Protein AF-A0AA89BE52-F1 (afdb_monomer)

Radius of gyration: 24.36 Å; Cα contacts (8 Å, |Δi|>4): 5; chains: 1; bounding box: 37×47×56 Å

Structure (mmCIF, N/CA/C/O backbone):
data_AF-A0AA89BE52-F1
#
_entry.id   AF-A0AA89BE52-F1
#
loop_
_atom_site.group_PDB
_atom_site.id
_atom_site.type_symbol
_atom_site.label_atom_id
_atom_site.label_alt_id
_atom_site.label_comp_id
_atom_site.label_asym_id
_atom_site.label_entity_id
_atom_site.label_seq_id
_atom_site.pdbx_PDB_ins_code
_atom_site.Cartn_x
_atom_site.Cartn_y
_atom_site.Cartn_z
_atom_site.occupancy
_atom_site.B_iso_or_equiv
_atom_site.auth_seq_id
_atom_site.auth_comp_id
_atom_site.auth_asym_id
_atom_site.auth_atom_id
_atom_site.pdbx_PDB_model_num
ATOM 1 N N . MET A 1 1 ? -9.524 11.337 38.951 1.00 56.28 1 MET A N 1
ATOM 2 C CA . MET A 1 1 ? -9.777 10.234 37.994 1.00 56.28 1 MET A CA 1
ATOM 3 C C . MET A 1 1 ? -8.481 9.901 37.267 1.00 56.28 1 MET A C 1
ATOM 5 O O . MET A 1 1 ? -8.038 10.680 36.436 1.00 56.28 1 MET A O 1
ATOM 9 N N . GLY A 1 2 ? -7.799 8.835 37.694 1.00 77.88 2 GLY A N 1
ATOM 10 C CA . GLY A 1 2 ? -6.405 8.560 37.330 1.00 77.88 2 GLY A CA 1
ATOM 11 C C . GLY A 1 2 ? -6.214 7.834 35.996 1.00 77.88 2 GLY A C 1
ATOM 12 O O . GLY A 1 2 ? -7.134 7.236 35.442 1.00 77.88 2 GLY A O 1
ATOM 13 N N . LYS A 1 3 ? -4.974 7.858 35.497 1.00 73.69 3 LYS A N 1
ATOM 14 C CA . LYS A 1 3 ? -4.513 7.080 34.341 1.00 73.69 3 LYS A CA 1
ATOM 15 C C . LYS A 1 3 ? -4.517 5.589 34.698 1.00 73.69 3 LYS A C 1
ATOM 17 O O . LYS A 1 3 ? -3.581 5.078 35.302 1.00 73.69 3 LYS A O 1
ATOM 22 N N . VAL A 1 4 ? -5.590 4.894 34.341 1.00 79.88 4 VAL A N 1
ATOM 23 C CA . VAL A 1 4 ? -5.759 3.458 34.607 1.00 79.88 4 VAL A CA 1
ATOM 24 C C . VAL A 1 4 ? -4.863 2.630 33.669 1.00 79.88 4 VAL A C 1
ATOM 26 O O . VAL A 1 4 ? -4.777 2.931 32.476 1.00 79.88 4 VAL A O 1
ATOM 29 N N . HIS A 1 5 ? -4.235 1.558 34.167 1.00 78.94 5 HIS A N 1
ATOM 30 C CA . HIS A 1 5 ? -3.460 0.588 33.368 1.00 78.94 5 HIS A CA 1
ATOM 31 C C . HIS A 1 5 ? -4.299 -0.093 32.278 1.00 78.94 5 HIS A C 1
ATOM 33 O O . HIS A 1 5 ? -5.526 -0.091 32.363 1.00 78.94 5 HIS A O 1
ATOM 39 N N . GLY A 1 6 ? -3.638 -0.599 31.227 1.00 78.81 6 GLY A N 1
ATOM 40 C CA . GLY A 1 6 ? -4.222 -1.214 30.024 1.00 78.81 6 GLY A CA 1
ATOM 41 C C . GLY A 1 6 ? -5.190 -2.360 30.302 1.00 78.81 6 GLY A C 1
ATOM 42 O O . GLY A 1 6 ? -4.800 -3.511 30.182 1.00 78.81 6 GLY A O 1
ATOM 43 N N . SER A 1 7 ? -6.443 -2.062 30.645 1.00 80.06 7 SER A N 1
ATOM 44 C CA . SER A 1 7 ? -7.483 -3.076 30.790 1.00 80.06 7 SER A CA 1
ATOM 45 C C . SER A 1 7 ? -7.942 -3.589 29.424 1.00 80.06 7 SER A C 1
ATOM 47 O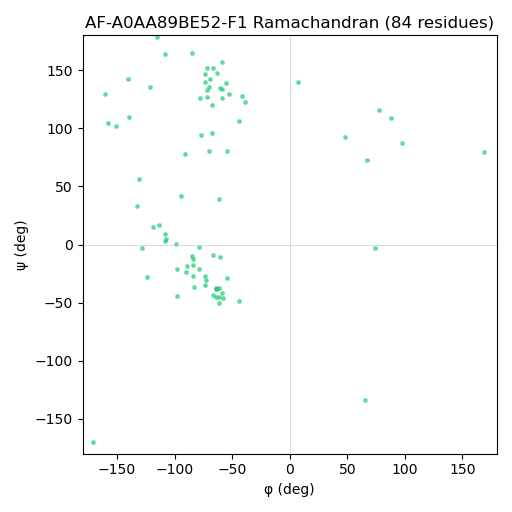 O . SER A 1 7 ? -8.011 -2.834 28.448 1.00 80.06 7 SER A O 1
ATOM 49 N N . LEU A 1 8 ? -8.312 -4.870 29.367 1.00 81.19 8 LEU A N 1
ATOM 50 C CA . LEU A 1 8 ? -8.862 -5.518 28.168 1.00 81.19 8 LEU A CA 1
ATOM 51 C C . LEU A 1 8 ? -10.091 -4.779 27.611 1.00 81.19 8 LEU A C 1
ATOM 53 O O . LEU A 1 8 ? -10.289 -4.732 26.401 1.00 81.19 8 LEU A O 1
ATOM 57 N N . ALA A 1 9 ? -10.843 -4.094 28.478 1.00 81.50 9 ALA A N 1
ATOM 58 C CA . ALA A 1 9 ? -11.994 -3.259 28.126 1.00 81.50 9 ALA A CA 1
ATOM 59 C C . ALA A 1 9 ? -11.676 -2.080 27.179 1.00 81.50 9 ALA A C 1
ATOM 61 O O . ALA A 1 9 ? -12.588 -1.425 26.683 1.00 81.50 9 ALA A O 1
ATOM 62 N N . ARG A 1 10 ? -10.396 -1.768 26.931 1.00 81.00 10 ARG A N 1
ATOM 63 C CA . ARG A 1 10 ? -9.965 -0.675 26.036 1.00 81.00 10 ARG A CA 1
ATOM 64 C C . ARG A 1 10 ? -9.381 -1.167 24.714 1.00 81.00 10 ARG A C 1
ATOM 66 O O . ARG A 1 10 ? -8.896 -0.352 23.923 1.00 81.00 10 ARG A O 1
ATOM 73 N N . ALA A 1 11 ? -9.416 -2.475 24.464 1.00 87.38 11 ALA A N 1
ATOM 74 C CA . ALA A 1 11 ? -9.013 -3.047 23.189 1.00 87.38 11 ALA A CA 1
ATOM 75 C C . ALA A 1 11 ? -9.870 -2.461 22.054 1.00 87.38 11 ALA A C 1
ATOM 77 O O . ALA A 1 11 ? -11.081 -2.313 22.172 1.00 87.38 11 ALA A O 1
ATOM 78 N N . GLY A 1 12 ? -9.232 -2.053 20.956 1.00 87.81 12 GLY A N 1
ATOM 79 C CA . GLY A 1 12 ? -9.939 -1.495 19.799 1.00 87.81 12 GLY A CA 1
ATOM 80 C C . GLY A 1 12 ? -10.488 -0.069 19.958 1.00 87.81 12 GLY A C 1
ATOM 81 O O . GLY A 1 12 ? -10.949 0.474 18.954 1.00 87.81 12 GLY A O 1
ATOM 82 N N . LYS A 1 13 ? -10.360 0.580 21.135 1.00 88.88 13 LYS A N 1
ATOM 83 C CA . LYS A 1 13 ? -10.875 1.943 21.415 1.00 88.88 13 LYS A CA 1
ATOM 84 C C . LYS A 1 13 ? -10.586 2.931 20.282 1.00 88.88 13 LYS A C 1
ATOM 86 O O . LYS A 1 13 ? -11.477 3.621 19.804 1.00 88.88 13 LYS A O 1
ATOM 91 N N . VAL A 1 14 ? -9.337 2.965 19.821 1.00 89.94 14 VAL A N 1
ATOM 92 C CA . VAL A 1 14 ? -8.889 3.938 18.815 1.00 89.94 14 VAL A CA 1
ATOM 93 C C . VAL A 1 14 ? -9.427 3.609 17.418 1.00 89.94 14 VAL A C 1
ATOM 95 O O . VAL A 1 14 ? -9.758 4.517 16.668 1.00 89.94 14 VAL A O 1
ATOM 98 N N . ARG A 1 15 ? -9.571 2.324 17.062 1.00 87.94 15 ARG A N 1
ATOM 99 C CA . ARG A 1 15 ? -10.071 1.915 15.734 1.00 87.94 15 ARG A CA 1
ATOM 100 C C . ARG A 1 15 ? -11.578 2.134 15.573 1.00 87.94 15 ARG A C 1
ATOM 102 O O . ARG A 1 15 ? -12.019 2.285 14.442 1.00 87.94 15 ARG A O 1
ATOM 109 N N . GLY A 1 16 ? -12.338 2.114 16.671 1.00 89.06 16 GLY A N 1
ATOM 110 C CA . GLY A 1 16 ? -13.767 2.450 16.678 1.00 89.06 16 GLY A CA 1
ATOM 111 C C . GLY A 1 16 ? -14.036 3.953 16.785 1.00 89.06 16 GLY A C 1
ATOM 112 O O . GLY A 1 16 ? -15.048 4.425 16.283 1.00 89.06 16 GLY A O 1
ATOM 113 N N . GLN A 1 17 ? -13.119 4.709 17.399 1.00 92.81 17 GLN A N 1
ATOM 114 C CA . GLN A 1 17 ? -13.226 6.166 17.509 1.00 92.81 17 GLN A CA 1
ATOM 115 C C . GLN A 1 17 ? -12.960 6.882 16.176 1.00 92.81 17 GLN A C 1
ATOM 117 O O . GLN A 1 17 ? -13.487 7.970 15.951 1.00 92.81 17 GLN A O 1
ATOM 122 N N . THR A 1 18 ? -12.122 6.322 15.299 1.00 93.25 18 THR A N 1
ATOM 123 C CA . THR A 1 18 ? -11.800 6.980 14.030 1.00 93.25 18 THR A CA 1
ATOM 124 C C . THR A 1 18 ? -12.988 6.936 13.061 1.00 93.25 18 THR A C 1
ATOM 126 O O . THR A 1 18 ? -13.570 5.869 12.851 1.00 93.25 18 THR A O 1
ATOM 129 N N . PRO A 1 19 ? -13.346 8.068 12.417 1.00 93.31 19 PRO A N 1
ATOM 130 C CA . PRO A 1 19 ? -14.424 8.085 11.437 1.00 93.31 19 PRO A CA 1
ATOM 131 C C . PRO A 1 19 ? -14.086 7.149 10.273 1.00 93.31 19 PRO A C 1
ATOM 133 O O . PRO A 1 19 ? -12.966 7.146 9.747 1.00 93.31 19 PRO A O 1
ATOM 136 N N . LYS A 1 20 ? -15.057 6.332 9.858 1.00 92.62 20 LYS A N 1
ATOM 137 C CA . LYS A 1 20 ? -14.858 5.367 8.778 1.00 92.62 20 LYS A CA 1
ATOM 138 C C . LYS A 1 20 ? -14.897 6.073 7.424 1.00 92.62 20 LYS A C 1
ATOM 140 O O . LYS A 1 20 ? -15.953 6.246 6.830 1.00 92.62 20 LYS A O 1
ATOM 145 N N . VAL A 1 21 ? -13.729 6.447 6.913 1.00 93.50 21 VAL A N 1
ATOM 146 C CA . VAL A 1 21 ? -13.609 7.062 5.583 1.00 93.50 21 VAL A CA 1
ATOM 147 C C . VAL A 1 21 ? -13.708 5.988 4.492 1.00 93.50 21 VAL A C 1
ATOM 149 O O . VAL A 1 21 ? -12.969 4.996 4.513 1.00 93.50 21 VAL A O 1
ATOM 152 N N . ALA A 1 22 ? -14.622 6.181 3.538 1.00 92.44 22 ALA A N 1
ATOM 153 C CA . ALA A 1 22 ? -14.762 5.322 2.364 1.00 92.44 22 ALA A CA 1
ATOM 154 C C . ALA A 1 22 ? -13.534 5.431 1.442 1.00 92.44 22 ALA A C 1
ATOM 156 O O . ALA A 1 22 ? -12.838 6.449 1.394 1.00 92.44 22 ALA A O 1
ATOM 157 N N . LYS A 1 23 ? -13.240 4.360 0.699 1.00 91.31 23 LYS A N 1
ATOM 158 C CA . LYS A 1 23 ? -12.139 4.381 -0.268 1.00 91.31 23 LYS A CA 1
ATOM 159 C C . LYS A 1 23 ? -12.544 5.251 -1.454 1.00 91.31 23 LYS A C 1
ATOM 161 O O . LYS A 1 23 ? -13.576 5.011 -2.058 1.00 91.31 23 LYS A O 1
ATOM 166 N N . GLN A 1 24 ? -11.695 6.214 -1.787 1.00 92.19 24 GLN A N 1
ATOM 167 C CA . GLN A 1 24 ? -11.844 7.007 -3.004 1.00 92.19 24 GLN A CA 1
ATOM 168 C C . GLN A 1 24 ? -11.566 6.151 -4.241 1.00 92.19 24 GLN A C 1
ATOM 170 O O . GLN A 1 24 ? -10.620 5.348 -4.229 1.00 92.19 24 GLN A O 1
ATOM 175 N N . ASP A 1 25 ? -12.327 6.383 -5.308 1.00 89.62 25 ASP A N 1
ATOM 176 C CA . ASP A 1 25 ? -12.090 5.763 -6.605 1.00 89.62 25 ASP A CA 1
ATOM 177 C C . ASP A 1 25 ? -10.791 6.290 -7.211 1.00 89.62 25 ASP A C 1
ATOM 179 O O . ASP A 1 25 ? -10.580 7.487 -7.409 1.00 89.62 25 ASP A O 1
ATOM 183 N N . L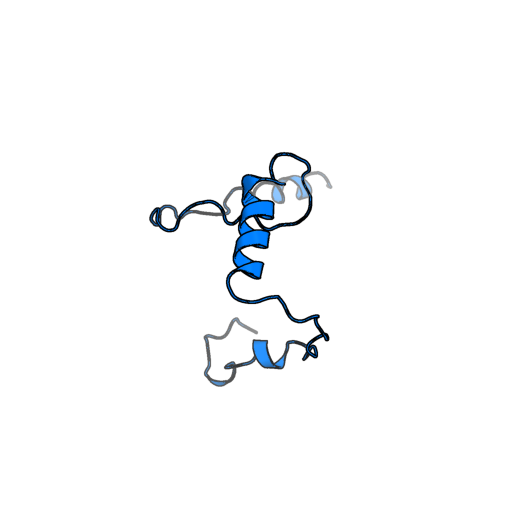YS A 1 26 ? -9.858 5.371 -7.468 1.00 90.62 26 LYS A N 1
ATOM 184 C CA . LYS A 1 26 ? -8.525 5.686 -7.989 1.00 90.62 26 LYS A CA 1
ATOM 185 C C . LYS A 1 26 ? -8.309 4.959 -9.300 1.00 90.62 26 LYS A C 1
ATOM 187 O O . LYS A 1 26 ? -8.547 3.756 -9.403 1.00 90.62 26 LYS A O 1
ATOM 192 N N . LYS A 1 27 ? -7.760 5.679 -10.281 1.00 90.69 27 LYS A N 1
ATOM 193 C CA . LYS A 1 27 ? -7.328 5.089 -11.553 1.00 90.69 27 LYS A CA 1
ATOM 194 C C . LYS A 1 27 ? -6.336 3.953 -11.283 1.00 90.69 27 LYS A C 1
ATOM 196 O O . LYS A 1 27 ? -5.456 4.064 -10.420 1.00 90.69 27 LYS A O 1
ATOM 201 N N . LYS A 1 28 ? -6.477 2.853 -12.026 1.00 89.19 28 LYS A N 1
ATOM 202 C CA . LYS A 1 28 ? -5.600 1.684 -11.898 1.00 89.19 28 LYS A CA 1
ATOM 203 C C . LYS A 1 28 ? -4.157 2.106 -12.160 1.00 89.19 28 LYS A C 1
ATOM 205 O O . LYS A 1 28 ? -3.841 2.684 -13.197 1.00 89.19 28 LYS A O 1
ATOM 210 N N . LYS A 1 29 ? -3.267 1.797 -11.218 1.00 88.19 29 LYS A N 1
ATOM 211 C CA . LYS A 1 29 ? -1.829 1.953 -11.440 1.00 88.19 29 LYS A CA 1
ATOM 212 C C . LYS A 1 29 ? -1.382 0.888 -12.448 1.00 88.19 29 LYS A C 1
ATOM 214 O O . LYS A 1 29 ? -1.778 -0.271 -12.286 1.00 88.19 29 LYS A O 1
ATOM 219 N N . PRO A 1 30 ? -0.556 1.234 -13.449 1.00 91.94 30 PRO A N 1
ATOM 220 C CA . PRO A 1 30 ? -0.005 0.232 -14.350 1.00 91.94 30 PRO A CA 1
ATOM 221 C C . PRO A 1 30 ? 0.875 -0.739 -13.553 1.00 91.94 30 PRO A C 1
ATOM 223 O O . PRO A 1 30 ? 1.494 -0.351 -12.558 1.00 91.94 30 PRO A O 1
ATOM 226 N N . ARG A 1 31 ? 0.916 -2.003 -13.978 1.00 90.25 31 ARG A N 1
ATOM 227 C CA . ARG A 1 31 ? 1.688 -3.085 -13.342 1.00 90.25 31 ARG A CA 1
ATOM 228 C C . ARG A 1 31 ? 2.894 -3.476 -14.211 1.00 90.25 31 ARG A C 1
ATOM 230 O O . ARG A 1 31 ? 2.970 -3.107 -15.381 1.00 90.25 31 ARG A O 1
ATOM 237 N N . GLY A 1 32 ? 3.859 -4.193 -13.632 1.00 93.75 32 GLY A N 1
ATOM 238 C CA . GLY A 1 32 ? 5.012 -4.745 -14.357 1.00 93.75 32 GLY A CA 1
ATOM 239 C C . GLY A 1 32 ? 5.961 -3.689 -14.938 1.00 93.75 32 GLY A C 1
ATOM 240 O O . GLY A 1 32 ? 6.332 -2.722 -14.264 1.00 93.75 32 GLY A O 1
ATOM 241 N N . ARG A 1 33 ? 6.354 -3.872 -16.205 1.00 92.88 33 ARG A N 1
ATOM 242 C CA . ARG A 1 33 ? 7.357 -3.045 -16.902 1.00 92.88 33 ARG A CA 1
ATOM 243 C C . ARG A 1 33 ? 6.978 -1.567 -16.967 1.00 92.88 33 ARG A C 1
ATOM 245 O O . ARG A 1 33 ? 7.820 -0.706 -16.716 1.00 92.88 33 ARG A O 1
ATOM 252 N N . ALA A 1 34 ? 5.708 -1.266 -17.239 1.00 91.12 34 ALA A N 1
ATOM 253 C CA . ALA A 1 34 ? 5.215 0.109 -17.303 1.00 91.12 34 ALA A CA 1
ATOM 254 C C . ALA A 1 34 ? 5.380 0.838 -15.956 1.00 91.12 34 ALA A C 1
ATOM 256 O O . ALA A 1 34 ? 5.778 2.003 -15.921 1.00 91.12 34 ALA A O 1
ATOM 257 N N . HIS A 1 35 ? 5.171 0.137 -14.834 1.00 92.00 35 HIS A N 1
ATOM 258 C CA . HIS A 1 35 ? 5.412 0.711 -13.510 1.00 92.00 35 HIS A CA 1
ATOM 259 C C . HIS A 1 35 ? 6.894 0.992 -13.262 1.00 92.00 35 HIS A C 1
ATOM 261 O O . HIS A 1 35 ? 7.243 2.061 -12.761 1.00 92.00 35 HIS A O 1
A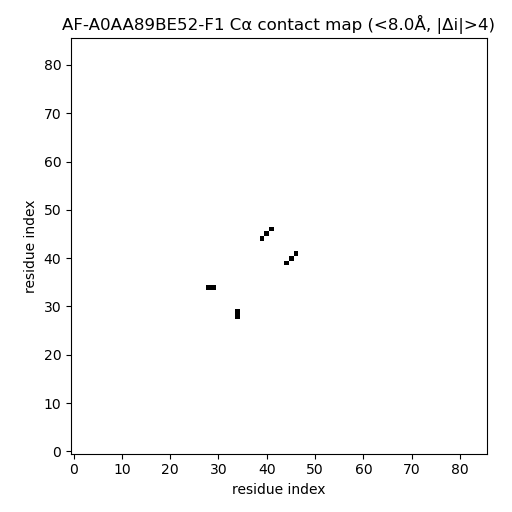TOM 267 N N . LYS A 1 36 ? 7.770 0.058 -13.647 1.00 91.94 36 LYS A N 1
ATOM 268 C CA . LYS A 1 36 ? 9.223 0.207 -13.498 1.00 91.94 36 LYS A CA 1
ATOM 269 C C . LYS A 1 36 ? 9.778 1.364 -14.330 1.00 91.94 36 LYS A C 1
ATOM 271 O O . LYS A 1 36 ? 10.589 2.121 -13.808 1.00 91.94 36 LYS A O 1
ATOM 276 N N . ARG A 1 37 ? 9.273 1.585 -15.550 1.00 91.88 37 ARG A N 1
ATOM 277 C CA . ARG A 1 37 ? 9.642 2.753 -16.372 1.00 91.88 37 ARG A CA 1
ATOM 278 C C . ARG A 1 37 ? 9.263 4.071 -15.694 1.00 91.88 37 ARG A C 1
ATOM 280 O O . ARG A 1 37 ? 10.092 4.968 -15.603 1.00 91.88 37 ARG A O 1
ATOM 287 N N . MET A 1 38 ? 8.050 4.173 -15.143 1.00 87.94 38 MET A N 1
ATOM 288 C CA . MET A 1 38 ? 7.655 5.366 -14.381 1.00 87.94 38 MET A CA 1
ATOM 289 C C . MET A 1 38 ? 8.500 5.568 -13.116 1.00 87.94 38 MET A C 1
ATOM 291 O O . MET A 1 38 ? 8.819 6.705 -12.787 1.00 87.94 38 MET A O 1
ATOM 295 N N . GLN A 1 39 ? 8.860 4.496 -12.398 1.00 88.81 39 GLN A N 1
ATOM 296 C CA . GLN A 1 39 ? 9.729 4.588 -11.217 1.00 88.81 39 GLN A CA 1
ATOM 297 C C . GLN A 1 39 ? 11.134 5.085 -11.582 1.00 88.81 39 GLN A C 1
ATOM 299 O O . GLN A 1 39 ? 11.644 5.968 -10.902 1.00 88.81 39 GLN A O 1
ATOM 304 N N . TYR A 1 40 ? 11.735 4.547 -12.648 1.00 89.50 40 TYR A N 1
ATOM 305 C CA . TYR A 1 40 ? 13.053 4.964 -13.134 1.00 89.50 40 TYR A CA 1
ATOM 306 C C . TYR A 1 40 ? 13.053 6.436 -13.553 1.00 89.50 40 TYR A C 1
ATOM 308 O O . TYR A 1 40 ? 13.855 7.216 -13.042 1.00 89.50 40 TYR A O 1
ATOM 316 N N . ASN A 1 41 ? 12.086 6.833 -14.388 1.00 87.81 41 ASN A N 1
ATOM 317 C CA . ASN A 1 41 ? 11.970 8.215 -14.842 1.00 87.81 41 ASN A CA 1
ATOM 318 C C . ASN A 1 41 ? 11.829 9.177 -13.653 1.00 87.81 41 ASN A C 1
ATOM 320 O O . ASN A 1 41 ? 12.560 10.153 -13.579 1.00 87.81 41 ASN A O 1
ATOM 324 N N . ARG A 1 42 ? 10.971 8.865 -12.668 1.00 82.94 42 ARG A N 1
ATOM 325 C CA . ARG A 1 42 ? 10.788 9.705 -11.468 1.00 82.94 42 ARG A CA 1
ATOM 326 C C . ARG A 1 42 ? 12.033 9.807 -10.588 1.00 82.94 42 ARG A C 1
ATOM 328 O O . ARG A 1 42 ? 12.251 10.856 -10.003 1.00 82.94 42 ARG A O 1
ATOM 335 N N . ARG A 1 43 ? 12.802 8.724 -10.445 1.00 82.25 43 ARG A N 1
ATOM 336 C CA . ARG A 1 43 ? 13.949 8.667 -9.522 1.00 82.25 43 ARG A CA 1
ATOM 337 C C . ARG A 1 43 ? 15.227 9.248 -10.104 1.00 82.25 43 ARG A C 1
ATOM 339 O O . ARG A 1 43 ? 15.997 9.828 -9.357 1.00 82.25 43 ARG A O 1
ATOM 346 N N . PHE A 1 44 ? 15.458 9.055 -11.399 1.00 79.56 44 PHE A N 1
ATOM 347 C CA . PHE A 1 44 ? 16.776 9.294 -11.989 1.00 79.56 44 PHE A CA 1
ATOM 348 C C . PHE A 1 44 ? 16.756 10.278 -13.156 1.00 79.56 44 PHE A C 1
ATOM 350 O O . PHE A 1 44 ? 17.746 10.959 -13.375 1.00 79.56 44 PHE A O 1
ATOM 357 N N . VAL A 1 45 ? 15.643 10.382 -13.890 1.00 76.69 45 VAL A N 1
ATOM 358 C CA . VAL A 1 45 ? 15.567 11.232 -15.094 1.00 76.69 45 VAL A CA 1
ATOM 359 C C . VA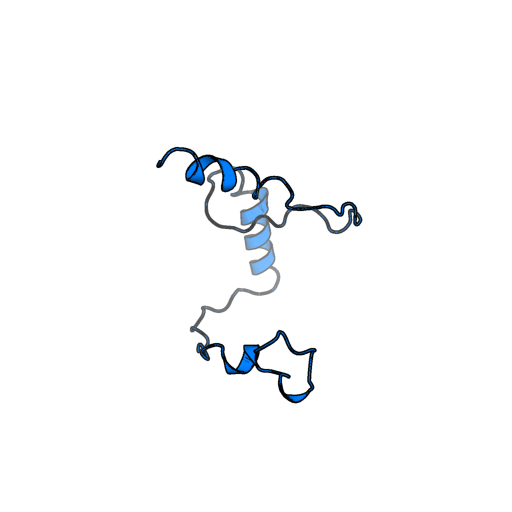L A 1 45 ? 14.923 12.583 -14.781 1.00 76.69 45 VAL A C 1
ATOM 361 O O . VAL A 1 45 ? 15.410 13.622 -15.203 1.00 76.69 45 VAL A O 1
ATOM 364 N N . THR A 1 46 ? 13.832 12.586 -14.015 1.00 69.56 46 THR A N 1
ATOM 365 C CA . THR A 1 46 ? 13.067 13.791 -13.659 1.00 69.56 46 THR A CA 1
ATOM 366 C C . THR A 1 46 ? 13.563 14.440 -12.362 1.00 69.56 46 THR A C 1
ATOM 368 O O . THR A 1 46 ? 13.405 15.641 -12.193 1.00 69.56 46 THR A O 1
ATOM 371 N N . ALA A 1 47 ? 14.220 13.693 -11.464 1.00 58.06 47 ALA A N 1
ATOM 372 C CA . ALA A 1 47 ? 14.727 14.213 -10.185 1.00 58.06 47 ALA A CA 1
ATOM 373 C C . ALA A 1 47 ? 15.870 15.245 -10.317 1.00 58.06 47 ALA A C 1
ATOM 375 O O . ALA A 1 47 ? 16.220 15.882 -9.330 1.00 58.06 47 ALA A O 1
ATOM 376 N N . GLY A 1 48 ? 16.422 15.446 -11.520 1.00 55.00 48 GLY A N 1
ATOM 377 C CA . GLY A 1 48 ? 17.337 16.554 -11.819 1.00 55.00 48 GLY A CA 1
ATOM 378 C C . GLY A 1 48 ? 16.642 17.903 -12.052 1.00 55.00 48 GLY A C 1
ATOM 379 O O . GLY A 1 48 ? 17.320 18.896 -12.288 1.00 55.00 48 GLY A O 1
ATOM 380 N N . GLY A 1 49 ? 15.306 17.966 -12.008 1.00 54.12 49 GLY A N 1
ATOM 381 C CA . GLY A 1 49 ? 14.559 19.188 -12.282 1.00 54.12 49 GLY A CA 1
ATOM 382 C C . GLY A 1 49 ? 13.232 19.246 -11.534 1.00 54.12 49 GLY A C 1
ATOM 383 O O . GLY A 1 49 ? 12.233 18.699 -11.989 1.00 54.12 49 GLY A O 1
ATOM 384 N N . LYS A 1 50 ? 13.237 20.031 -10.454 1.00 42.72 50 LYS A N 1
ATOM 385 C CA . LYS A 1 50 ? 12.100 20.533 -9.662 1.00 42.72 50 LYS A CA 1
ATOM 386 C C . LYS A 1 50 ? 11.601 19.637 -8.524 1.00 42.72 50 LYS A C 1
ATOM 388 O O . LYS A 1 50 ? 10.934 18.621 -8.700 1.00 42.72 50 LYS A O 1
ATOM 393 N N . GLU A 1 51 ? 11.903 20.132 -7.328 1.00 50.38 51 GLU A N 1
ATOM 394 C CA . GLU A 1 51 ? 11.191 19.919 -6.075 1.00 50.38 51 GLU A CA 1
ATOM 395 C C . GLU A 1 51 ? 9.673 19.908 -6.316 1.00 50.38 51 GLU A C 1
ATOM 397 O O . GLU A 1 51 ? 9.108 20.850 -6.870 1.00 50.38 51 GLU A O 1
ATOM 402 N N . GLY A 1 52 ? 9.000 18.817 -5.943 1.00 47.31 52 GLY A N 1
ATOM 403 C CA . GLY A 1 52 ? 7.560 18.709 -6.164 1.00 47.31 52 GLY A CA 1
ATOM 404 C C . GLY A 1 52 ? 6.986 17.316 -5.939 1.00 47.31 52 GLY A C 1
ATOM 405 O O . GLY A 1 52 ? 6.670 16.600 -6.881 1.00 47.31 52 GLY A O 1
ATOM 406 N N . VAL A 1 53 ? 6.776 16.974 -4.667 1.00 45.47 53 VAL A N 1
ATOM 407 C CA . VAL A 1 53 ? 5.832 15.941 -4.198 1.00 45.47 53 VAL A CA 1
ATOM 408 C C . VAL A 1 53 ? 6.175 14.493 -4.587 1.00 45.47 53 VAL A C 1
ATOM 410 O O . VAL A 1 53 ? 5.488 13.818 -5.355 1.00 45.47 53 VAL A O 1
ATOM 413 N N . GLY A 1 54 ? 7.197 13.942 -3.941 1.00 45.06 54 GLY A N 1
ATOM 414 C CA . GLY A 1 54 ? 7.392 12.499 -3.878 1.00 45.06 54 GLY A CA 1
ATOM 415 C C . GLY A 1 54 ? 8.264 12.149 -2.690 1.00 45.06 54 GLY A C 1
ATOM 416 O O . GLY A 1 54 ? 9.464 12.365 -2.759 1.00 45.06 54 GLY A O 1
ATOM 417 N N . ASN A 1 55 ? 7.660 11.626 -1.618 1.00 50.16 55 ASN A N 1
ATOM 418 C CA . ASN A 1 55 ? 8.364 11.149 -0.426 1.00 50.16 55 ASN A CA 1
ATOM 419 C C . ASN A 1 55 ? 9.594 10.320 -0.832 1.00 50.16 55 ASN A C 1
ATOM 421 O O . ASN A 1 55 ? 9.475 9.195 -1.335 1.00 50.16 55 ASN A O 1
ATOM 425 N N . SER A 1 56 ? 10.760 10.927 -0.645 1.00 47.12 56 SER A N 1
ATOM 426 C CA . SER A 1 56 ? 12.088 10.460 -1.009 1.00 47.12 56 SER A CA 1
ATOM 427 C C . SER A 1 56 ? 12.493 9.291 -0.117 1.00 47.12 56 SER A C 1
ATOM 429 O O . SER A 1 56 ? 13.246 9.420 0.837 1.00 47.12 56 SER A O 1
ATOM 431 N N . THR A 1 57 ? 12.004 8.094 -0.434 1.00 48.56 57 THR A N 1
ATOM 432 C CA . THR A 1 57 ? 12.649 6.859 0.033 1.00 48.56 57 THR A CA 1
ATOM 433 C C . THR A 1 57 ? 13.662 6.429 -1.015 1.00 48.56 57 THR A C 1
ATOM 435 O O . THR A 1 57 ? 13.425 5.556 -1.852 1.00 48.56 57 THR A O 1
ATOM 438 N N . CYS A 1 58 ? 14.798 7.117 -0.984 1.00 43.66 58 CYS A N 1
ATOM 439 C CA . CYS A 1 58 ? 16.026 6.715 -1.648 1.00 43.66 58 CYS A CA 1
ATOM 440 C C . CYS A 1 58 ? 17.197 6.798 -0.666 1.00 43.66 58 CYS A C 1
ATOM 442 O O . CYS A 1 58 ? 18.172 7.467 -0.955 1.00 43.66 58 CYS A O 1
ATOM 444 N N . LEU A 1 59 ? 17.118 6.115 0.479 1.00 50.34 59 LEU A N 1
ATOM 445 C CA . LEU A 1 59 ? 18.309 5.648 1.189 1.00 50.34 59 LEU A CA 1
ATOM 446 C C . LEU A 1 59 ? 18.043 4.244 1.763 1.00 50.34 59 LEU A C 1
ATOM 448 O O . LEU A 1 59 ? 16.896 3.922 2.089 1.00 50.34 59 LEU A O 1
ATOM 452 N N . PRO A 1 60 ? 19.061 3.370 1.747 1.00 46.91 60 PRO A N 1
ATOM 453 C CA . PRO A 1 60 ? 18.918 1.923 1.815 1.00 46.91 60 PRO A CA 1
ATOM 454 C C . PRO A 1 60 ? 18.490 1.440 3.202 1.00 46.91 60 PRO A C 1
ATOM 456 O O . PRO A 1 60 ? 18.802 2.033 4.230 1.00 46.91 60 PRO A O 1
ATOM 459 N N . LEU A 1 61 ? 17.797 0.302 3.218 1.00 51.53 61 LEU A N 1
ATOM 460 C CA . LEU A 1 61 ? 17.609 -0.511 4.412 1.00 51.53 61 LEU A CA 1
ATOM 461 C C . LEU A 1 61 ? 18.975 -0.821 5.049 1.00 51.53 61 LEU A C 1
ATOM 463 O O . LEU A 1 61 ? 19.829 -1.389 4.371 1.00 51.53 61 LEU A O 1
ATOM 467 N N . ARG A 1 62 ? 19.070 -0.568 6.364 1.00 50.81 62 ARG A N 1
ATOM 468 C CA . ARG A 1 62 ? 20.117 -0.962 7.336 1.00 50.81 62 ARG A CA 1
ATOM 469 C C . ARG A 1 62 ? 21.184 0.101 7.641 1.00 50.81 62 ARG A C 1
ATOM 471 O O . ARG A 1 62 ? 22.295 0.037 7.137 1.00 50.81 62 ARG A O 1
ATOM 478 N N . PHE A 1 63 ? 20.889 0.952 8.624 1.00 39.09 63 PHE A N 1
ATOM 479 C CA . PHE A 1 63 ? 21.854 1.260 9.682 1.00 39.09 63 PHE A CA 1
ATOM 480 C C . PHE A 1 63 ? 21.104 1.333 11.020 1.00 39.09 63 PHE A C 1
ATOM 482 O O . PHE A 1 63 ? 20.208 2.144 11.211 1.00 39.09 63 PHE A O 1
ATOM 489 N N . TRP A 1 64 ? 21.389 0.323 11.834 1.00 41.84 64 TRP A N 1
ATOM 490 C CA . TRP A 1 64 ? 21.305 0.209 13.287 1.00 41.84 64 TRP A CA 1
ATOM 491 C C . TRP A 1 64 ? 20.659 1.320 14.142 1.00 41.84 64 TRP A C 1
ATOM 493 O O . TRP A 1 64 ? 20.936 2.505 14.001 1.00 41.84 64 TRP A O 1
ATOM 503 N N . ASN A 1 65 ? 19.902 0.857 15.143 1.00 57.38 65 ASN A N 1
ATOM 504 C CA . ASN A 1 65 ? 19.575 1.565 16.380 1.00 57.38 65 ASN A CA 1
ATOM 505 C C . ASN A 1 65 ? 20.785 2.319 16.959 1.00 57.38 65 ASN A C 1
ATOM 507 O O . ASN A 1 65 ? 21.798 1.688 17.251 1.00 57.38 65 ASN A O 1
ATOM 511 N N . ALA A 1 66 ? 20.631 3.611 17.247 1.00 43.50 66 ALA A N 1
ATOM 512 C CA . ALA A 1 66 ? 21.394 4.297 18.287 1.00 43.50 66 ALA A CA 1
ATOM 513 C C . ALA A 1 66 ? 20.680 5.597 18.699 1.00 43.50 66 ALA A C 1
ATOM 515 O O . ALA A 1 66 ? 20.356 6.413 17.842 1.00 43.50 66 ALA A O 1
ATOM 516 N N . ALA A 1 67 ? 20.502 5.764 20.015 1.00 49.09 67 ALA A N 1
ATOM 517 C CA . ALA A 1 67 ? 20.040 6.947 20.758 1.00 49.09 67 ALA A CA 1
ATOM 518 C C . ALA A 1 67 ? 18.511 7.242 20.746 1.00 49.09 67 ALA A C 1
ATOM 520 O O . ALA A 1 67 ? 17.945 7.524 19.700 1.00 49.09 67 ALA A O 1
ATOM 521 N N . ILE A 1 68 ? 17.716 7.210 21.837 1.00 50.72 68 ILE A N 1
ATOM 522 C CA . ILE A 1 68 ? 17.988 7.313 23.293 1.00 50.72 68 ILE A CA 1
ATOM 523 C C . ILE A 1 68 ? 18.912 8.528 23.539 1.00 50.72 68 ILE A C 1
ATOM 525 O O . ILE A 1 68 ? 20.112 8.396 23.379 1.00 50.72 68 ILE A O 1
ATOM 529 N N . VAL A 1 69 ? 18.487 9.766 23.829 1.00 53.84 69 VAL A N 1
ATOM 530 C CA . VAL A 1 69 ? 17.597 10.308 24.885 1.00 53.84 69 VAL A CA 1
ATOM 531 C C . VAL A 1 69 ? 17.306 11.825 24.559 1.00 53.84 69 VAL A C 1
ATOM 533 O O . VAL A 1 69 ? 17.715 12.279 23.495 1.00 53.84 69 VAL A O 1
ATOM 536 N N . PRO A 1 70 ? 16.688 12.667 25.427 1.00 51.59 70 PRO A N 1
ATOM 537 C CA . PRO A 1 70 ? 15.272 13.045 25.506 1.00 51.59 70 PRO A CA 1
ATOM 538 C C . PRO A 1 70 ? 14.968 14.538 25.21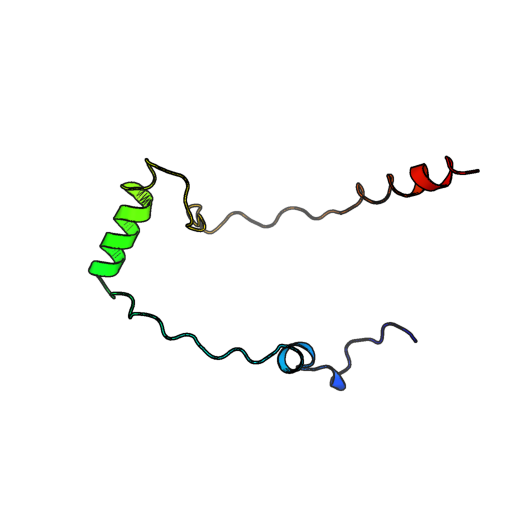3 1.00 51.59 70 PRO A C 1
ATOM 540 O O . PRO A 1 70 ? 15.827 15.400 25.070 1.00 51.59 70 PRO A O 1
ATOM 543 N N . THR A 1 71 ? 13.677 14.854 25.259 1.00 59.88 71 THR A N 1
ATOM 544 C CA . THR A 1 71 ? 13.000 16.161 25.206 1.00 59.88 71 THR A CA 1
ATOM 545 C C . THR A 1 71 ? 13.324 17.166 26.337 1.00 59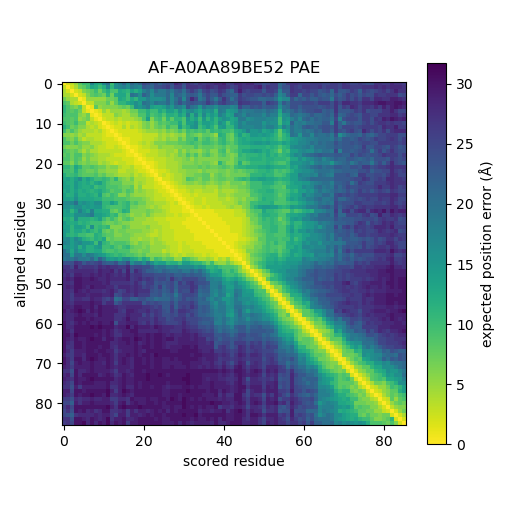.88 71 THR A C 1
ATOM 547 O O . THR A 1 71 ? 12.438 17.893 26.786 1.00 59.88 71 THR A O 1
ATOM 550 N N . THR A 1 72 ? 14.564 17.284 26.811 1.00 56.28 72 THR A N 1
ATOM 551 C CA . THR A 1 72 ? 14.953 18.237 27.879 1.00 56.28 72 THR A CA 1
ATOM 552 C C . THR A 1 72 ? 15.498 19.570 27.358 1.00 56.28 72 THR A C 1
ATOM 554 O O . THR A 1 72 ? 16.454 20.102 27.903 1.00 56.28 72 THR A O 1
ATOM 557 N N . ILE A 1 73 ? 14.890 20.142 26.312 1.00 55.91 73 ILE A N 1
ATOM 558 C CA . ILE A 1 73 ? 15.176 21.530 25.874 1.00 55.91 73 ILE A CA 1
ATOM 559 C C . ILE A 1 73 ? 13.892 22.373 25.730 1.00 55.91 73 ILE A C 1
ATOM 561 O O . ILE A 1 73 ? 13.953 23.579 25.523 1.00 55.91 73 ILE A O 1
ATOM 565 N N . TRP A 1 74 ? 12.701 21.797 25.940 1.00 53.06 74 TRP A N 1
ATOM 566 C CA . TRP A 1 74 ? 11.436 22.527 25.739 1.00 53.06 74 TRP A CA 1
ATOM 567 C C . TRP A 1 74 ? 10.672 22.900 27.021 1.00 53.06 74 TRP A C 1
ATOM 569 O O . TRP A 1 74 ? 9.556 23.398 26.946 1.00 53.06 74 TRP A O 1
ATOM 579 N N . ASN A 1 75 ? 11.273 22.713 28.201 1.00 59.69 75 ASN A N 1
ATOM 580 C CA . ASN A 1 75 ? 10.672 23.088 29.493 1.00 59.69 75 ASN A CA 1
ATOM 581 C C . ASN A 1 75 ? 11.473 24.135 30.288 1.00 59.69 75 ASN A C 1
ATOM 583 O O . ASN A 1 75 ? 11.192 24.340 31.461 1.00 59.69 75 ASN A O 1
ATOM 587 N N . SER A 1 76 ? 12.436 24.831 29.671 1.00 56.22 76 SER A N 1
ATOM 588 C CA . SER A 1 76 ? 13.110 25.978 30.309 1.00 56.22 76 SER A CA 1
ATOM 589 C C . SER A 1 76 ? 12.527 27.332 29.873 1.00 56.22 76 SER A C 1
ATOM 591 O O . SER A 1 76 ? 12.597 28.299 30.617 1.00 56.22 76 SER A O 1
ATOM 593 N N . ALA A 1 77 ? 11.842 27.411 28.726 1.00 54.53 77 ALA A N 1
ATOM 594 C CA . ALA A 1 77 ? 11.298 28.679 28.223 1.00 54.53 77 ALA A CA 1
ATOM 595 C C . ALA A 1 77 ? 9.924 29.074 28.811 1.00 54.53 77 ALA A C 1
ATOM 597 O O . ALA A 1 77 ? 9.493 30.211 28.638 1.00 54.53 77 ALA A O 1
ATOM 598 N N . ARG A 1 78 ? 9.219 28.173 29.514 1.00 55.84 78 ARG A N 1
ATOM 599 C CA . ARG A 1 78 ? 7.892 28.473 30.093 1.00 55.84 78 ARG A CA 1
ATOM 600 C C . ARG A 1 78 ? 7.960 29.061 31.510 1.00 55.84 78 ARG A C 1
ATOM 602 O O . ARG A 1 78 ? 7.012 29.715 31.926 1.00 55.84 78 ARG A O 1
ATOM 609 N N . THR A 1 79 ? 9.072 28.902 32.226 1.00 56.72 79 THR A N 1
ATOM 610 C CA . THR A 1 79 ? 9.271 29.523 33.549 1.00 56.72 79 THR A CA 1
ATOM 611 C C . THR A 1 79 ? 9.769 30.968 33.474 1.00 56.72 79 THR A C 1
ATOM 613 O O . THR A 1 79 ? 9.576 31.707 34.431 1.00 56.72 79 THR A O 1
ATOM 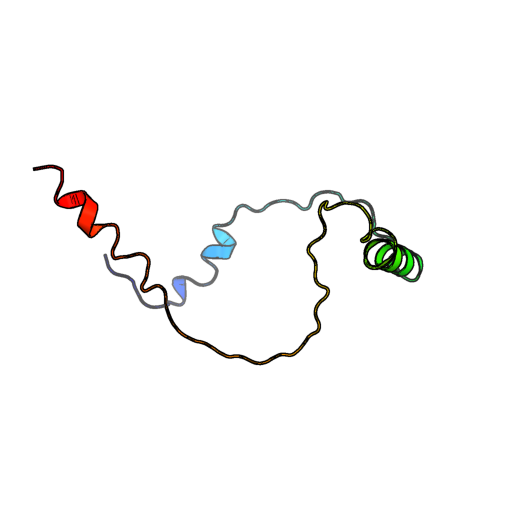616 N N . TYR A 1 80 ? 10.316 31.419 32.337 1.00 53.94 80 TYR A N 1
ATOM 617 C CA . TYR A 1 80 ? 10.724 32.823 32.158 1.00 53.94 80 TYR A CA 1
ATOM 618 C C . TYR A 1 80 ? 9.565 33.782 31.843 1.00 53.94 80 TYR A C 1
ATOM 620 O O . TYR A 1 80 ? 9.682 34.976 32.089 1.00 53.94 80 TYR A O 1
ATOM 628 N N . GLN A 1 81 ? 8.429 33.291 31.342 1.00 55.69 81 GLN A N 1
ATOM 629 C CA . GLN A 1 81 ? 7.283 34.149 31.002 1.00 55.69 81 GLN A CA 1
ATOM 630 C C . GLN A 1 81 ? 6.358 34.459 32.192 1.00 55.69 81 GLN A C 1
ATOM 632 O O . GLN A 1 81 ? 5.508 35.328 32.069 1.00 55.69 81 GLN A O 1
ATOM 637 N N . HIS A 1 82 ? 6.524 33.802 33.346 1.00 57.88 82 HIS A N 1
ATOM 638 C CA . HIS A 1 82 ? 5.670 34.035 34.523 1.00 57.88 82 HIS A CA 1
ATOM 639 C C . HIS A 1 82 ? 6.293 34.978 35.571 1.00 57.88 82 HIS A C 1
ATOM 641 O O . HIS A 1 82 ? 5.673 35.238 36.600 1.00 57.88 82 HIS A O 1
ATOM 647 N N . TRP A 1 83 ? 7.509 35.482 35.317 1.00 54.97 83 TRP A N 1
ATOM 648 C CA . TRP A 1 83 ? 8.223 36.422 36.196 1.00 54.97 83 TRP A CA 1
ATOM 649 C C . TRP A 1 83 ? 8.305 37.851 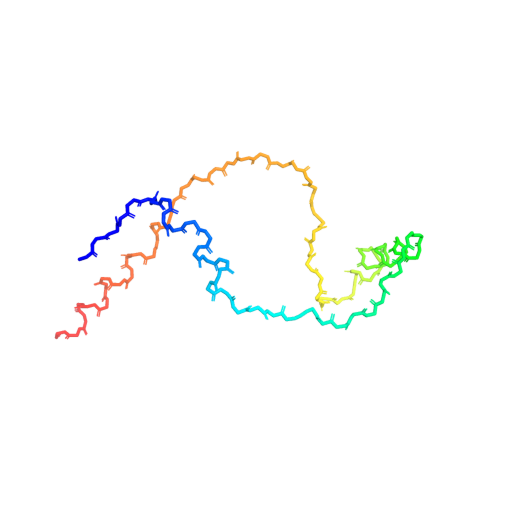35.626 1.00 54.97 83 TRP A C 1
ATOM 651 O O . TRP A 1 83 ? 8.908 38.720 36.240 1.00 54.97 83 TRP A O 1
ATOM 661 N N . LEU A 1 84 ? 7.696 38.110 34.461 1.00 56.59 84 LEU A N 1
ATOM 662 C CA . LEU A 1 84 ? 7.656 39.435 33.816 1.00 56.59 84 LEU A CA 1
ATOM 663 C C . LEU A 1 84 ? 6.242 40.046 33.758 1.00 56.59 84 LEU A C 1
ATOM 665 O O . LEU A 1 84 ? 6.001 40.967 32.985 1.00 56.59 84 LEU A O 1
ATOM 669 N N . THR A 1 85 ? 5.300 39.536 34.554 1.00 62.12 85 THR A N 1
ATOM 670 C CA . THR A 1 85 ? 3.931 40.080 34.656 1.00 62.12 85 THR A CA 1
ATOM 671 C C . THR A 1 85 ? 3.466 40.243 36.105 1.00 62.12 85 THR A C 1
ATOM 673 O O . THR A 1 85 ? 2.279 40.073 36.386 1.00 62.12 85 THR A O 1
ATOM 676 N N . THR A 1 86 ? 4.394 40.558 37.011 1.00 57.03 86 THR A N 1
ATOM 677 C CA . THR A 1 86 ? 4.070 41.246 38.270 1.00 57.03 86 THR A CA 1
ATOM 678 C C . THR A 1 86 ? 4.559 42.679 38.160 1.00 57.03 86 THR A C 1
ATOM 680 O O . THR A 1 86 ? 5.686 42.851 37.641 1.00 57.03 86 THR A O 1
#

Sequence (86 aa):
MGKVHGSLARAGKVRGQTPKVAKQDKKKKPRGRAHKRMQYNRRFV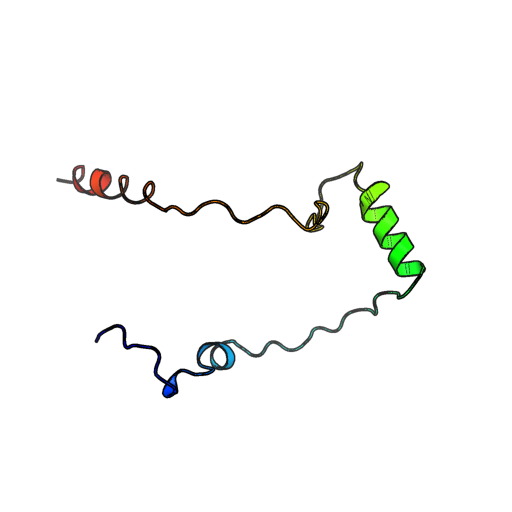TAGGKEGVGNSTCLPLRFWNAAIVPTTIWNSARTYQHWLTT

InterPro domains:
  IPR006846 Small ribosomal subunit protein eS30 [PF04758] (3-46)

Nearest PDB structures (foldseek):
  3j7r-assembly1_Se  TM=6.948E-01  e=4.253E-04  Sus scrofa
  6zj3-assembly1_Se  TM=6.945E-01  e=6.644E-04  Euglena gracilis
  3jan-assembly1_Se  TM=6.934E-01  e=8.945E-04  Oryctolagus cuniculus
  4v6w-assembly1_Ae  TM=5.985E-01  e=2.728E-03  Drosophila melanogaster

Solvent-accessible surface area (backbone atoms only — not comparable to full-atom values): 6350 Å² total; per-residue (Å²): 140,78,92,75,76,94,52,79,92,55,66,62,51,69,72,70,68,49,81,87,75,77,85,76,93,68,83,83,74,68,65,69,68,63,36,51,51,54,50,49,39,56,67,70,66,45,63,84,61,74,93,77,89,70,90,82,82,82,74,78,91,84,80,77,92,78,79,90,85,81,85,84,77,77,75,68,73,67,67,63,67,73,74,76,77,122

pLDDT: mean 70.37, std 18.34, range [39.09, 93.75]

Secondary structure (DSSP, 8-state):
-------GGGTTHHHHHS--PPPPP-PPPP-THHHHHHHHIIIIISTTS---S-----S-S----------TTSSSSSSSTTSS--

Mean predicted aligned error: 17.93 Å

Foldseek 3Di:
DDDDPDDPVCPCVVVVPDDDDDDDDDDDDDDDPVNVVVVCCVPPVPVVDDDDDDPDPPDDPDDDDDDDDDDPPPPPVVVVVVVPPD

Organism: NCBI:txid1293975